Protein AF-A0A8W8MM98-F1 (afdb_monomer)

Sequence (85 aa):
LILLNEEYFNKLRDSIIASQPPDKQQAMVQCFENLMSGIERSLHTKNRDKFTQNLSLFRRDVNDSLKAANGQSPTHCTQFLDMMS

InterPro domains:
  IPR044189 Exportin 4/7-like [PTHR12596] (1-67)

Radius of gyration: 18.68 Å; Cα contacts (8 Å, |Δi|>4): 44; chains: 1; bounding box: 20×60×41 Å

Organism: Magallana gigas (NCBI:txid29159)

Foldseek 3Di:
DCLQCVVVVVVVLVVVLVVDDPVLSVLSVVLVCLLCPPQHSDPDPVNVVSNVVSVVVSVVSVVVSVVVVVDDDPPPPDPDDPPDD

Mean predicted aligned error: 10.93 Å

Solvent-accessible surface area (backbone atoms only — not comparable to full-atom values): 5156 Å² total; per-residue (Å²): 106,63,65,77,36,56,69,59,46,50,55,51,49,53,54,54,33,70,70,41,59,76,88,47,25,63,60,47,51,50,36,54,49,55,36,50,58,95,58,60,85,52,91,48,67,70,42,51,52,49,42,54,53,24,48,56,50,32,55,49,51,50,52,50,62,57,46,66,77,61,79,70,73,80,81,72,89,72,89,81,78,90,81,82,127

Nearest PDB structures (foldseek):
  7z8j-assembly1_m  TM=7.083E-01  e=6.013E+00  Homo sapiens
  7z8i-assembly1_m  TM=7.000E-01  e=9.109E+00  Homo 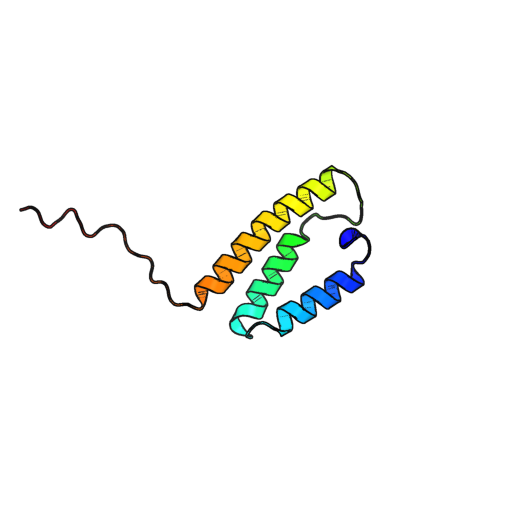sapiens

pLDDT: mean 77.8, std 15.49, range [39.38, 92.19]

Structure (mmCIF, N/CA/C/O backbone):
data_AF-A0A8W8MM98-F1
#
_entry.id   AF-A0A8W8MM98-F1
#
loop_
_atom_site.group_PDB
_atom_site.id
_atom_site.type_symbol
_atom_site.label_atom_id
_atom_site.label_alt_id
_atom_site.label_comp_id
_atom_site.label_asym_id
_atom_site.label_entity_id
_atom_site.label_seq_id
_atom_site.pdbx_PDB_ins_code
_atom_site.Cartn_x
_atom_site.Cartn_y
_atom_site.Cartn_z
_atom_site.occupancy
_atom_site.B_iso_or_equiv
_atom_site.auth_seq_id
_atom_site.auth_comp_id
_atom_site.auth_asym_id
_atom_site.auth_atom_id
_atom_site.pdbx_PDB_model_num
ATOM 1 N N . LEU A 1 1 ? 7.131 -9.919 -8.673 1.00 57.31 1 LEU A N 1
ATOM 2 C CA . LEU A 1 1 ? 6.654 -11.068 -7.868 1.00 57.31 1 LEU A CA 1
ATOM 3 C C . LEU A 1 1 ? 5.288 -10.790 -7.247 1.00 57.31 1 LEU A C 1
ATOM 5 O O . LEU A 1 1 ? 4.389 -11.560 -7.539 1.00 57.31 1 LEU A O 1
ATOM 9 N N . ILE A 1 2 ? 5.080 -9.672 -6.533 1.00 60.25 2 ILE A N 1
ATOM 10 C CA . ILE A 1 2 ? 3.729 -9.227 -6.107 1.00 60.25 2 ILE A CA 1
ATOM 11 C C . ILE A 1 2 ? 2.752 -9.080 -7.291 1.00 60.25 2 ILE A C 1
ATOM 13 O O . ILE A 1 2 ? 1.643 -9.585 -7.226 1.00 60.25 2 ILE A O 1
ATOM 17 N N . LEU A 1 3 ? 3.211 -8.517 -8.417 1.00 61.06 3 LEU A N 1
ATOM 18 C CA . LEU A 1 3 ? 2.419 -8.363 -9.654 1.00 61.06 3 LEU A CA 1
ATOM 19 C C . LEU A 1 3 ? 2.018 -9.683 -10.339 1.00 61.06 3 LEU A C 1
ATOM 21 O O . LEU A 1 3 ? 1.145 -9.685 -11.196 1.00 61.06 3 LEU A O 1
ATOM 25 N N . LEU A 1 4 ? 2.701 -10.786 -10.017 1.00 63.66 4 LEU A N 1
ATOM 26 C CA . LEU A 1 4 ? 2.463 -12.103 -10.622 1.00 63.66 4 LEU A CA 1
ATOM 27 C C . LEU A 1 4 ? 1.634 -13.015 -9.713 1.00 63.66 4 LEU A C 1
ATOM 29 O O . LEU A 1 4 ? 1.063 -13.985 -10.191 1.00 63.66 4 LEU A O 1
ATOM 33 N N . ASN A 1 5 ? 1.577 -12.711 -8.415 1.00 72.69 5 ASN A N 1
ATOM 34 C CA . ASN A 1 5 ? 0.883 -13.505 -7.408 1.00 72.69 5 ASN A CA 1
ATOM 35 C C . ASN A 1 5 ? -0.078 -12.611 -6.625 1.00 72.69 5 ASN A C 1
ATOM 37 O O . ASN A 1 5 ? 0.106 -12.360 -5.432 1.00 72.69 5 ASN A O 1
ATOM 41 N N . GLU A 1 6 ? -1.113 -12.135 -7.316 1.00 74.81 6 GLU A N 1
ATOM 42 C CA . GLU A 1 6 ? -2.159 -11.298 -6.720 1.00 74.81 6 GLU A CA 1
ATOM 43 C C . GLU A 1 6 ? -2.858 -11.987 -5.548 1.00 74.81 6 GLU A C 1
ATOM 45 O O . GLU A 1 6 ? -3.220 -11.347 -4.568 1.00 74.81 6 GLU A O 1
ATOM 50 N N . GLU A 1 7 ? -2.986 -13.310 -5.604 1.00 78.69 7 GLU A N 1
ATOM 51 C CA . GLU A 1 7 ? -3.611 -14.089 -4.540 1.00 78.69 7 GLU A CA 1
ATOM 52 C C . GLU A 1 7 ? -2.811 -14.033 -3.228 1.00 78.69 7 GLU A C 1
ATOM 54 O O . GLU A 1 7 ? -3.382 -13.904 -2.146 1.00 78.69 7 GLU A O 1
ATOM 59 N N . TYR A 1 8 ? -1.478 -14.064 -3.317 1.00 83.06 8 TYR A N 1
ATOM 60 C CA . TYR A 1 8 ? -0.609 -13.887 -2.153 1.00 83.06 8 TYR A CA 1
ATOM 61 C C . TYR A 1 8 ? -0.679 -12.451 -1.626 1.00 83.06 8 TYR A C 1
ATOM 63 O O . TYR A 1 8 ? -0.722 -12.232 -0.418 1.00 83.06 8 TYR A O 1
ATOM 71 N N . PHE A 1 9 ? -0.728 -11.470 -2.531 1.00 83.50 9 PHE A N 1
ATOM 72 C CA . PHE A 1 9 ? -0.856 -10.065 -2.159 1.00 83.50 9 PHE A CA 1
ATOM 73 C C . PHE A 1 9 ? -2.179 -9.775 -1.442 1.00 83.50 9 PHE A C 1
ATOM 75 O O . PHE A 1 9 ? -2.166 -9.103 -0.415 1.00 83.50 9 PHE A O 1
ATOM 82 N N . ASN A 1 10 ? -3.298 -10.320 -1.924 1.00 84.38 10 ASN A N 1
ATOM 83 C CA . ASN A 1 10 ? -4.602 -10.159 -1.280 1.00 84.38 10 ASN A CA 1
ATOM 84 C C . ASN A 1 10 ? -4.618 -10.796 0.114 1.00 84.38 10 ASN A C 1
ATOM 86 O O . ASN A 1 10 ? -4.981 -10.128 1.076 1.00 84.38 10 ASN A O 1
ATOM 90 N N . LYS A 1 11 ? -4.094 -12.021 0.265 1.00 88.56 11 LYS A N 1
ATOM 91 C CA . LYS A 1 11 ? -3.949 -12.659 1.588 1.00 88.56 11 LYS A CA 1
ATOM 92 C C . LYS A 1 11 ? -3.091 -11.824 2.544 1.00 88.56 11 LYS A C 1
ATOM 94 O O . LYS A 1 11 ? -3.431 -11.681 3.716 1.00 88.56 11 LYS A O 1
ATOM 99 N N . LEU A 1 12 ? -1.992 -11.251 2.050 1.00 87.88 12 LEU A N 1
ATOM 100 C CA . LEU A 1 12 ? -1.136 -10.365 2.838 1.00 87.88 12 LEU A CA 1
ATOM 101 C C . LEU A 1 12 ? -1.872 -9.080 3.239 1.00 87.88 12 LEU A C 1
ATOM 103 O O . LEU A 1 12 ? -1.805 -8.682 4.400 1.00 87.88 12 LEU A O 1
ATOM 107 N N . ARG A 1 13 ? -2.580 -8.449 2.297 1.00 89.19 13 ARG A N 1
ATOM 108 C CA . ARG A 1 13 ? -3.401 -7.257 2.531 1.00 89.19 13 ARG A CA 1
ATOM 109 C C . ARG A 1 13 ? -4.427 -7.524 3.628 1.00 89.19 13 ARG A C 1
ATOM 111 O O . ARG A 1 13 ? -4.452 -6.779 4.602 1.00 89.19 13 ARG A O 1
ATOM 118 N N . ASP A 1 14 ? -5.212 -8.590 3.504 1.00 90.50 14 ASP A N 1
ATOM 119 C CA . ASP A 1 14 ? -6.233 -8.952 4.490 1.00 90.50 14 ASP A CA 1
ATOM 120 C C . ASP A 1 14 ? -5.617 -9.236 5.860 1.00 90.50 14 ASP A C 1
ATOM 122 O O . ASP A 1 14 ? -6.104 -8.737 6.873 1.00 90.50 14 ASP A O 1
ATOM 126 N N . SER A 1 15 ? -4.489 -9.951 5.905 1.00 92.12 15 SER A N 1
ATOM 127 C CA . SER A 1 15 ? -3.775 -10.211 7.158 1.00 92.12 15 SER A CA 1
ATOM 128 C C . SER A 1 15 ? -3.263 -8.928 7.820 1.00 92.12 15 SER A C 1
ATOM 130 O O . SER A 1 15 ? -3.336 -8.803 9.042 1.00 92.12 15 SER A O 1
ATOM 132 N N . ILE A 1 16 ? -2.738 -7.974 7.043 1.00 89.25 16 ILE A N 1
ATOM 133 C CA . ILE A 1 16 ? -2.253 -6.693 7.572 1.00 89.25 16 ILE A CA 1
ATOM 134 C C . ILE A 1 16 ? -3.427 -5.834 8.035 1.00 89.25 16 ILE A C 1
ATOM 136 O O . ILE A 1 16 ? -3.357 -5.275 9.126 1.00 89.25 16 ILE A O 1
ATOM 140 N N . ILE A 1 17 ? -4.514 -5.747 7.267 1.00 90.06 17 ILE A N 1
ATOM 141 C CA . ILE A 1 17 ? -5.706 -4.982 7.657 1.00 90.06 17 ILE A CA 1
ATOM 142 C C . ILE A 1 17 ? -6.303 -5.566 8.938 1.00 90.06 17 ILE A C 1
ATOM 144 O O . ILE A 1 17 ? -6.513 -4.822 9.890 1.00 90.06 17 ILE A O 1
ATOM 148 N N . ALA A 1 18 ? -6.483 -6.885 9.017 1.00 91.06 18 ALA A N 1
ATOM 149 C CA . ALA A 1 18 ? -7.008 -7.549 10.210 1.00 91.06 18 ALA A CA 1
ATOM 150 C C . ALA A 1 18 ? -6.111 -7.367 11.449 1.00 91.06 18 ALA A C 1
ATOM 152 O O . ALA A 1 18 ? -6.605 -7.408 12.573 1.00 91.06 18 ALA A O 1
ATOM 153 N N . SER A 1 19 ? -4.806 -7.131 11.260 1.00 89.06 19 SER A N 1
ATOM 154 C CA . SER A 1 19 ? -3.879 -6.822 12.359 1.00 89.06 19 SER A CA 1
ATOM 155 C C . SER A 1 19 ? -4.020 -5.396 12.910 1.00 89.06 19 SER A C 1
ATOM 157 O O . SER A 1 19 ? -3.506 -5.103 13.989 1.00 89.06 19 SER A O 1
ATOM 159 N N . GLN A 1 20 ? -4.688 -4.496 12.181 1.00 85.88 20 GLN A N 1
ATOM 160 C CA . GLN A 1 20 ? -4.907 -3.118 12.613 1.00 85.88 20 GLN A CA 1
ATOM 161 C C . GLN A 1 20 ? -6.182 -2.990 13.461 1.00 85.88 20 GLN A C 1
ATOM 163 O O . GLN A 1 20 ? -7.158 -3.715 13.243 1.00 85.88 20 GLN A O 1
ATOM 168 N N . PRO A 1 21 ? -6.223 -2.030 14.403 1.00 87.31 21 PRO A N 1
ATOM 169 C CA . PRO A 1 21 ? -7.439 -1.726 15.152 1.00 87.31 21 PRO A CA 1
ATOM 170 C C . PRO A 1 21 ? -8.571 -1.280 14.208 1.00 87.31 21 PRO A C 1
ATOM 172 O O . PRO A 1 21 ? -8.281 -0.634 13.199 1.00 87.31 21 PRO A O 1
ATOM 175 N N . PRO A 1 22 ? -9.847 -1.573 14.532 1.00 87.06 22 PRO A N 1
ATOM 176 C CA . PRO A 1 22 ? -10.994 -1.375 13.635 1.00 87.06 22 PRO A CA 1
ATOM 177 C C . PRO A 1 22 ? -11.110 0.051 13.079 1.00 87.06 22 PRO A C 1
ATOM 179 O O . PRO A 1 22 ? -11.379 0.221 11.895 1.00 87.06 22 PRO A O 1
ATOM 182 N N . ASP A 1 23 ? -10.793 1.060 13.890 1.00 86.12 23 ASP A N 1
ATOM 183 C CA . ASP A 1 23 ? -10.771 2.477 13.496 1.00 86.12 23 ASP A CA 1
ATOM 184 C C . ASP A 1 23 ? -9.774 2.781 12.353 1.00 86.12 23 ASP A C 1
ATOM 186 O O . ASP A 1 23 ? -10.015 3.623 11.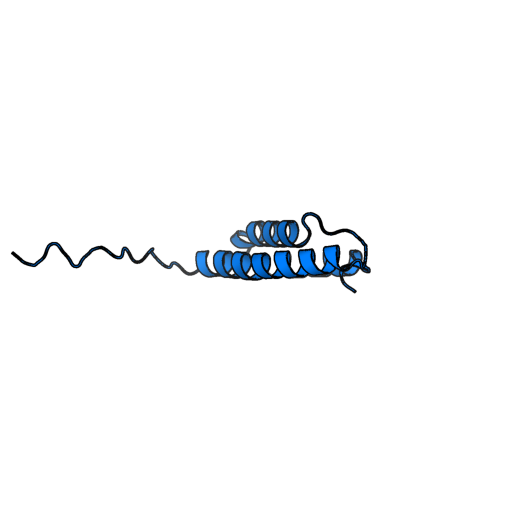493 1.00 86.12 23 ASP A O 1
ATOM 190 N N . LYS A 1 24 ? -8.674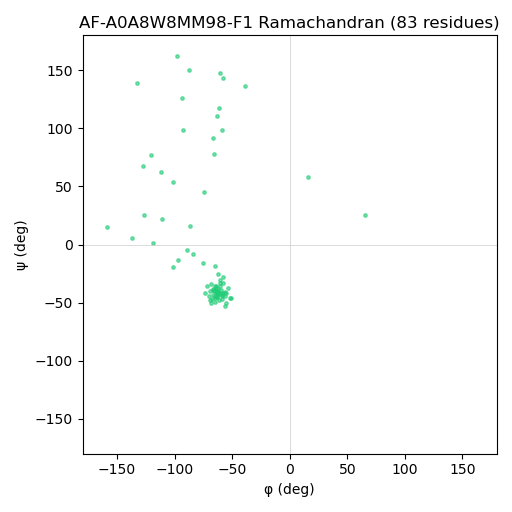 2.021 12.278 1.00 83.38 24 LYS A N 1
ATOM 191 C CA . LYS A 1 24 ? -7.631 2.163 11.250 1.00 83.38 24 LYS A CA 1
ATOM 192 C C . LYS A 1 24 ? -7.780 1.203 10.077 1.00 83.38 24 LYS A C 1
ATOM 194 O O . LYS A 1 24 ? -7.101 1.388 9.066 1.00 83.38 24 LYS A O 1
ATOM 199 N N . GLN A 1 25 ? -8.627 0.179 10.183 1.00 88.94 25 GLN A N 1
ATOM 200 C CA . GLN A 1 25 ? -8.776 -0.825 9.125 1.00 88.94 25 GLN A CA 1
ATOM 201 C C . GLN A 1 25 ? -9.211 -0.179 7.814 1.00 88.94 25 GLN A C 1
ATOM 203 O O . GLN A 1 25 ? -8.614 -0.446 6.776 1.00 88.94 25 GLN A O 1
ATOM 208 N N . GLN A 1 26 ? -10.179 0.737 7.864 1.00 88.06 26 GLN A N 1
ATOM 209 C CA . GLN A 1 26 ? -10.684 1.408 6.669 1.00 88.06 26 GLN A CA 1
ATOM 210 C C . GLN A 1 26 ? -9.632 2.315 6.013 1.00 88.06 26 GLN A C 1
ATOM 212 O O . GLN A 1 26 ? -9.486 2.298 4.792 1.00 88.06 26 GLN A O 1
ATOM 217 N N . ALA A 1 27 ? -8.830 3.030 6.805 1.00 87.88 27 ALA A N 1
ATOM 218 C CA . ALA A 1 27 ? -7.698 3.797 6.285 1.00 87.88 27 ALA A CA 1
ATOM 219 C C . ALA A 1 27 ? -6.648 2.882 5.626 1.00 87.88 27 ALA A C 1
ATOM 221 O O . ALA A 1 27 ? -6.157 3.171 4.535 1.00 87.88 27 ALA A O 1
ATOM 222 N N . MET A 1 28 ? -6.355 1.728 6.236 1.00 90.12 28 MET A N 1
ATOM 223 C CA . MET A 1 28 ? -5.424 0.739 5.687 1.00 90.12 28 MET A CA 1
ATOM 224 C C . MET A 1 28 ? -5.944 0.122 4.378 1.00 90.12 28 MET A C 1
ATOM 226 O O . MET A 1 28 ? -5.179 -0.038 3.426 1.00 90.12 28 MET A O 1
ATOM 230 N N . VAL A 1 29 ? -7.248 -0.168 4.293 1.00 90.19 29 VAL A N 1
ATOM 231 C CA . VAL A 1 29 ? -7.919 -0.623 3.062 1.00 90.19 29 VAL A CA 1
ATOM 232 C C . VAL A 1 29 ? -7.678 0.378 1.933 1.00 90.19 29 VAL A C 1
ATOM 234 O O . VAL A 1 29 ? -7.224 -0.046 0.870 1.00 90.19 29 VAL A O 1
ATOM 237 N N . GLN A 1 30 ? -7.921 1.672 2.180 1.00 89.94 30 GLN A N 1
ATOM 238 C CA . GLN A 1 30 ? -7.723 2.754 1.206 1.00 89.94 30 GLN A CA 1
ATOM 239 C C . GLN A 1 30 ? -6.255 2.891 0.778 1.00 89.94 30 GLN A C 1
ATOM 241 O O . GLN A 1 30 ? -5.969 3.023 -0.411 1.00 89.94 30 GLN A O 1
ATOM 246 N N . CYS A 1 31 ? -5.307 2.775 1.715 1.00 89.88 31 CYS A N 1
ATOM 247 C CA . CYS A 1 31 ? -3.876 2.788 1.396 1.00 89.88 31 CYS A CA 1
ATOM 248 C C . CYS A 1 31 ? -3.519 1.690 0.378 1.00 89.88 31 CYS A C 1
ATOM 250 O O . CYS A 1 31 ? -2.801 1.941 -0.591 1.00 89.88 31 CYS A O 1
ATOM 252 N N . PHE A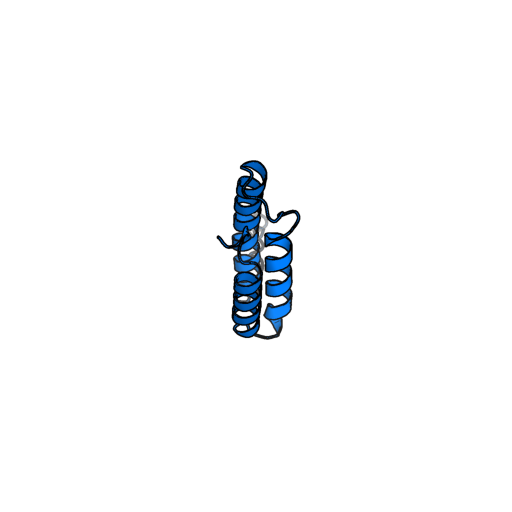 1 32 ? -4.037 0.473 0.570 1.00 90.06 32 PHE A N 1
ATOM 253 C CA . PHE A 1 32 ? -3.808 -0.637 -0.357 1.00 90.06 32 PHE A CA 1
ATOM 254 C C . PHE A 1 32 ? -4.492 -0.445 -1.721 1.00 90.06 32 PHE A C 1
ATOM 256 O O . PHE A 1 32 ? -3.927 -0.861 -2.734 1.00 90.06 32 PHE A O 1
ATOM 263 N N . GLU A 1 33 ? -5.665 0.194 -1.776 1.00 90.38 33 GLU A N 1
ATOM 264 C CA . GLU A 1 33 ? -6.308 0.544 -3.053 1.00 90.38 33 GLU A CA 1
ATOM 265 C C . GLU A 1 33 ? -5.469 1.554 -3.840 1.00 90.38 33 GLU A C 1
AT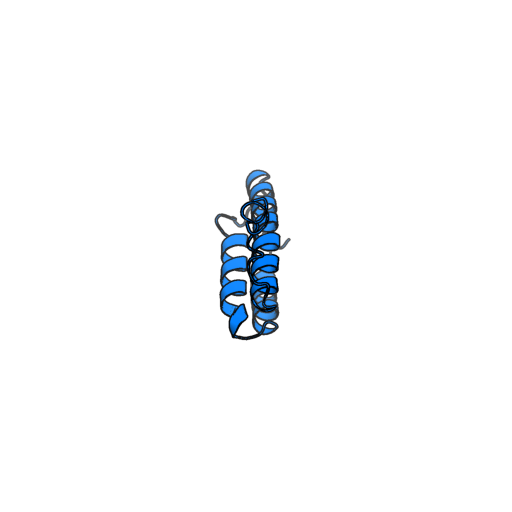OM 267 O O . GLU A 1 33 ? -5.201 1.343 -5.023 1.00 90.38 33 GLU A O 1
ATOM 272 N N . ASN A 1 34 ? -4.953 2.588 -3.169 1.00 89.75 34 ASN A N 1
ATOM 273 C CA . ASN A 1 34 ? -4.047 3.561 -3.778 1.00 89.75 34 ASN A CA 1
ATOM 274 C C . ASN A 1 34 ? -2.744 2.908 -4.254 1.00 89.75 34 ASN A C 1
ATOM 276 O O . ASN A 1 34 ? -2.254 3.230 -5.337 1.00 89.75 34 ASN A O 1
ATOM 280 N N . LEU A 1 35 ? -2.208 1.947 -3.491 1.00 89.81 35 LEU A N 1
ATOM 281 C CA . LEU A 1 35 ? -1.003 1.205 -3.864 1.00 89.81 35 LEU A CA 1
ATOM 282 C C . LEU A 1 35 ? -1.174 0.469 -5.205 1.00 89.81 35 LEU A C 1
ATOM 284 O O . LEU A 1 35 ? -0.280 0.499 -6.054 1.00 89.81 35 LEU A O 1
ATOM 288 N N . MET A 1 36 ? -2.330 -0.166 -5.405 1.00 87.88 36 MET A N 1
ATOM 289 C CA . MET A 1 36 ? -2.654 -0.942 -6.608 1.00 87.88 36 MET A CA 1
ATOM 290 C C . MET A 1 36 ? -3.301 -0.107 -7.722 1.00 87.88 36 MET A C 1
ATOM 292 O O . MET A 1 36 ? -3.524 -0.613 -8.823 1.00 87.88 36 MET A O 1
ATOM 296 N N . SER A 1 37 ? -3.582 1.173 -7.474 1.00 89.12 37 SER A N 1
ATOM 297 C CA . SER A 1 37 ? -4.278 2.033 -8.425 1.00 89.12 37 SER A CA 1
ATOM 298 C C . SER A 1 37 ? -3.492 2.196 -9.726 1.00 89.12 37 SER A C 1
ATOM 300 O O . SER A 1 37 ? -2.370 2.716 -9.769 1.00 89.12 37 SER A O 1
ATOM 302 N N . GLY A 1 38 ? -4.102 1.726 -10.815 1.00 84.25 38 GLY A N 1
ATOM 303 C CA . GLY A 1 38 ? -3.530 1.779 -12.154 1.00 84.25 38 GLY A CA 1
ATOM 304 C C . GLY A 1 38 ? -2.267 0.937 -12.332 1.00 84.25 38 GLY A C 1
ATOM 305 O O . GLY A 1 38 ? -1.461 1.289 -13.197 1.00 84.25 38 GLY A O 1
ATOM 306 N N . ILE A 1 39 ? -2.098 -0.107 -11.513 1.00 86.38 39 ILE A N 1
ATOM 307 C CA . ILE A 1 39 ? -1.072 -1.140 -11.648 1.00 86.38 39 ILE A CA 1
ATOM 308 C C . ILE A 1 39 ? -1.647 -2.322 -12.432 1.00 86.38 39 ILE A C 1
ATOM 310 O O . ILE A 1 39 ? -2.679 -2.879 -12.071 1.00 86.38 39 ILE A O 1
ATOM 314 N N . GLU A 1 40 ? -0.966 -2.721 -13.502 1.00 82.88 40 GLU A N 1
ATOM 315 C CA . GLU A 1 40 ? -1.361 -3.857 -14.344 1.00 82.88 40 GLU A CA 1
ATOM 316 C C . GLU A 1 40 ? -0.595 -5.139 -13.977 1.00 82.88 40 GLU A C 1
ATOM 318 O O . GLU A 1 40 ? 0.488 -5.089 -13.389 1.00 82.88 40 GLU A O 1
ATOM 323 N N . ARG A 1 41 ? -1.092 -6.313 -14.395 1.00 75.69 41 ARG A N 1
ATOM 324 C CA . ARG A 1 41 ? -0.388 -7.612 -14.270 1.00 75.69 41 ARG A CA 1
ATOM 325 C C . ARG A 1 41 ? 0.755 -7.770 -15.282 1.00 75.69 41 ARG A C 1
ATOM 327 O O . ARG A 1 41 ? 0.914 -8.809 -15.916 1.00 75.69 41 ARG A O 1
ATOM 334 N N . SER A 1 42 ? 1.567 -6.731 -15.436 1.00 75.94 42 SER A N 1
ATOM 335 C CA . SER A 1 42 ? 2.598 -6.654 -16.468 1.00 75.94 42 SER A CA 1
ATOM 336 C C . SER A 1 42 ? 3.924 -6.196 -15.871 1.00 75.94 42 SER A C 1
ATOM 338 O O . SER A 1 42 ? 3.978 -5.282 -15.052 1.00 75.94 42 SER A O 1
ATOM 340 N N . LEU A 1 43 ? 5.037 -6.797 -16.295 1.00 77.88 43 LEU A N 1
ATOM 341 C CA . LEU A 1 43 ? 6.379 -6.445 -15.801 1.00 77.88 43 LEU A CA 1
ATOM 342 C C . LEU A 1 43 ? 7.034 -5.286 -16.569 1.00 77.88 43 LEU A C 1
ATOM 344 O O . LEU A 1 43 ? 8.243 -5.080 -16.463 1.00 77.88 43 LEU A O 1
ATOM 348 N N . HIS A 1 44 ? 6.256 -4.521 -17.338 1.00 86.12 44 HIS A N 1
ATOM 349 C CA . HIS A 1 44 ? 6.765 -3.367 -18.072 1.00 86.12 44 HIS A CA 1
ATOM 350 C C . HIS A 1 44 ? 7.407 -2.345 -17.130 1.00 86.12 44 HIS A C 1
ATOM 352 O O . HIS A 1 44 ? 6.899 -2.087 -16.038 1.00 86.12 44 HIS A O 1
ATOM 358 N N . THR A 1 45 ? 8.486 -1.706 -17.588 1.00 85.50 45 THR A N 1
ATOM 359 C CA . THR A 1 45 ? 9.219 -0.681 -16.830 1.00 85.50 45 THR A CA 1
ATOM 360 C C . THR A 1 45 ? 8.286 0.407 -16.299 1.00 85.50 45 THR A C 1
ATOM 362 O O . THR A 1 45 ? 8.291 0.674 -15.106 1.00 85.50 45 THR A O 1
ATOM 365 N N . LYS A 1 46 ? 7.371 0.919 -17.136 1.00 86.12 46 LYS A N 1
ATOM 366 C CA . LYS A 1 46 ? 6.364 1.916 -16.727 1.00 86.12 46 LYS A CA 1
ATOM 367 C C . LYS A 1 46 ? 5.489 1.456 -15.555 1.00 86.12 46 LYS A C 1
ATOM 369 O O . LYS A 1 46 ? 5.198 2.243 -14.662 1.00 86.12 46 LYS A O 1
ATOM 374 N N . ASN A 1 47 ? 5.079 0.188 -15.547 1.00 86.81 47 ASN A N 1
ATOM 375 C CA . ASN A 1 47 ? 4.245 -0.363 -14.481 1.00 86.81 47 ASN A CA 1
ATOM 376 C C . ASN A 1 47 ? 5.043 -0.537 -13.177 1.00 86.81 47 ASN A C 1
ATOM 378 O O . ASN A 1 47 ? 4.532 -0.287 -12.088 1.00 86.81 47 ASN A O 1
ATOM 382 N N . ARG A 1 48 ? 6.331 -0.894 -13.285 1.00 87.69 48 ARG A N 1
ATOM 383 C CA . ARG A 1 48 ? 7.250 -0.955 -12.138 1.00 87.69 48 ARG A CA 1
ATOM 384 C C . ARG A 1 48 ? 7.528 0.424 -11.537 1.00 87.69 48 ARG A C 1
ATOM 386 O O . ARG A 1 48 ? 7.520 0.554 -10.314 1.00 87.69 48 ARG A O 1
ATOM 393 N N . ASP A 1 49 ? 7.750 1.435 -12.372 1.00 89.50 49 ASP A N 1
ATOM 394 C CA . ASP A 1 49 ? 7.912 2.825 -11.934 1.00 89.50 49 ASP A CA 1
ATOM 395 C C . ASP A 1 49 ? 6.670 3.309 -11.188 1.00 89.50 49 ASP A C 1
ATOM 397 O O . ASP A 1 49 ? 6.766 3.806 -10.067 1.00 89.50 49 ASP A O 1
ATOM 401 N N . LYS A 1 50 ? 5.486 3.056 -11.752 1.00 89.56 50 LYS A N 1
ATOM 402 C CA . LYS A 1 50 ? 4.216 3.426 -11.126 1.00 89.56 50 LYS A CA 1
ATOM 403 C C . LYS A 1 50 ? 3.995 2.721 -9.790 1.00 89.56 50 LYS A C 1
ATOM 405 O O . LYS A 1 50 ? 3.614 3.367 -8.821 1.00 89.56 50 LYS A O 1
ATOM 410 N N . PHE A 1 51 ? 4.321 1.430 -9.692 1.00 88.06 51 PHE A N 1
ATOM 411 C CA . PHE A 1 51 ? 4.274 0.709 -8.415 1.00 88.06 51 PHE A CA 1
ATOM 412 C C . PHE A 1 51 ? 5.205 1.345 -7.375 1.00 88.06 51 PHE A C 1
ATOM 414 O O . PHE A 1 51 ? 4.829 1.510 -6.219 1.00 88.06 51 PHE A O 1
ATOM 421 N N . THR A 1 52 ? 6.407 1.749 -7.787 1.00 89.50 52 THR A N 1
ATOM 422 C CA . THR A 1 52 ? 7.386 2.400 -6.903 1.00 89.50 52 THR A CA 1
ATOM 423 C C . THR A 1 52 ? 6.896 3.777 -6.436 1.00 89.50 52 THR A C 1
ATOM 425 O O . THR A 1 52 ? 7.052 4.143 -5.267 1.00 89.50 52 THR A O 1
ATOM 428 N N . GLN A 1 53 ? 6.240 4.525 -7.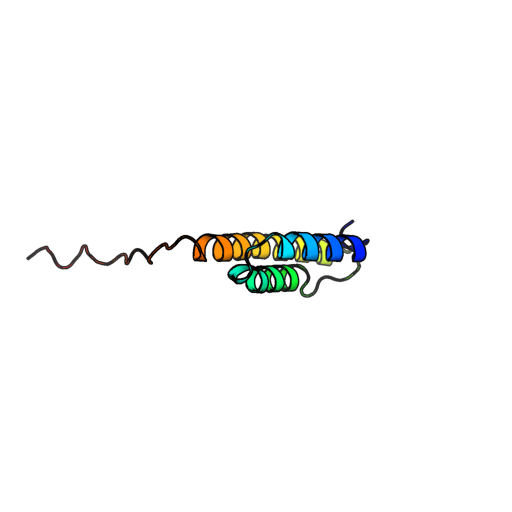323 1.00 91.12 53 GLN A N 1
ATOM 429 C CA . GLN A 1 53 ? 5.608 5.800 -6.995 1.00 91.12 53 GLN A CA 1
ATOM 430 C C . GLN A 1 53 ? 4.451 5.611 -6.005 1.00 91.12 53 GLN A C 1
ATOM 432 O O . GLN A 1 53 ? 4.422 6.260 -4.958 1.00 91.12 53 GLN A O 1
ATOM 437 N N . ASN A 1 54 ? 3.552 4.667 -6.282 1.00 91.56 54 ASN A N 1
ATOM 438 C CA . ASN A 1 54 ? 2.438 4.327 -5.403 1.00 91.56 54 ASN A CA 1
ATOM 439 C C . ASN A 1 54 ? 2.927 3.834 -4.030 1.00 91.56 54 ASN A C 1
ATOM 441 O O . ASN A 1 54 ? 2.335 4.172 -3.011 1.00 91.56 54 ASN A O 1
ATOM 445 N N . LEU A 1 55 ? 4.048 3.108 -3.971 1.00 91.25 55 LEU A N 1
ATOM 446 C CA . LEU A 1 55 ? 4.667 2.672 -2.715 1.00 91.25 55 LEU A CA 1
ATOM 447 C C . LEU A 1 55 ? 5.158 3.851 -1.863 1.00 91.25 55 LEU A C 1
ATOM 449 O O . LEU A 1 55 ? 5.069 3.819 -0.634 1.00 91.25 55 LEU A O 1
ATOM 453 N N . SER A 1 56 ? 5.652 4.907 -2.511 1.00 92.19 56 SER A N 1
ATOM 454 C CA . SER A 1 56 ? 6.067 6.133 -1.824 1.00 92.19 56 SER A CA 1
ATOM 455 C C . SER A 1 56 ? 4.870 6.843 -1.186 1.00 92.19 56 SER A C 1
ATOM 457 O O . SER A 1 56 ? 4.970 7.311 -0.051 1.00 92.19 56 SER A O 1
ATOM 459 N N . LEU A 1 57 ? 3.728 6.864 -1.882 1.00 90.00 57 LEU A N 1
ATOM 460 C CA . LEU A 1 57 ? 2.467 7.388 -1.351 1.00 90.00 57 LEU A CA 1
ATOM 461 C C . LEU A 1 57 ? 1.928 6.510 -0.219 1.00 90.00 57 LEU A C 1
ATOM 463 O O . LEU A 1 57 ? 1.664 7.020 0.864 1.00 90.00 57 LEU A O 1
ATOM 467 N N . PHE A 1 58 ? 1.898 5.190 -0.412 1.00 90.88 58 PHE A N 1
ATOM 468 C CA . PHE A 1 58 ? 1.4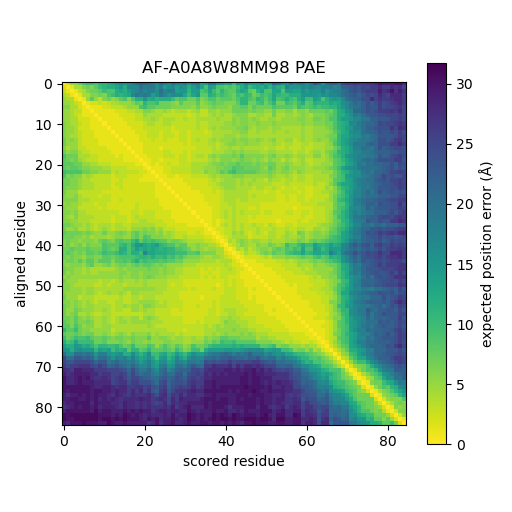85 4.222 0.605 1.00 90.88 58 PHE A CA 1
ATOM 469 C C . PHE A 1 58 ? 2.243 4.413 1.923 1.00 90.88 58 PHE A C 1
ATOM 471 O O . PHE A 1 58 ? 1.637 4.473 2.989 1.00 90.88 58 PHE A O 1
ATOM 478 N N . ARG A 1 59 ? 3.573 4.575 1.873 1.00 90.12 59 ARG A N 1
ATOM 479 C CA . ARG A 1 59 ? 4.384 4.819 3.077 1.00 90.12 59 ARG A CA 1
ATOM 480 C C . ARG A 1 59 ? 3.964 6.099 3.807 1.00 90.12 59 ARG A C 1
ATOM 482 O O . ARG A 1 59 ? 3.968 6.120 5.038 1.00 90.12 59 ARG A O 1
ATOM 489 N N . ARG A 1 60 ? 3.634 7.159 3.066 1.00 90.06 60 ARG A N 1
ATOM 490 C CA . ARG A 1 60 ? 3.156 8.426 3.631 1.00 90.06 60 ARG A CA 1
ATOM 491 C C . ARG A 1 60 ? 1.769 8.260 4.254 1.00 90.06 60 ARG A C 1
ATOM 493 O O . ARG A 1 60 ? 1.618 8.633 5.412 1.00 90.06 60 ARG A O 1
ATOM 500 N N . ASP A 1 61 ? 0.812 7.684 3.530 1.00 87.81 61 ASP A N 1
ATOM 501 C CA . ASP A 1 61 ? -0.573 7.517 3.996 1.00 87.81 61 ASP A CA 1
ATOM 502 C C . ASP A 1 61 ? -0.658 6.606 5.223 1.00 87.81 61 ASP A C 1
ATOM 504 O O . ASP A 1 61 ? -1.365 6.912 6.182 1.00 87.81 61 ASP A O 1
ATOM 508 N N . VAL A 1 62 ? 0.128 5.525 5.251 1.00 86.00 62 VAL A N 1
ATOM 509 C CA . VAL A 1 62 ? 0.233 4.658 6.431 1.00 86.00 62 VAL A CA 1
ATOM 510 C C . VAL A 1 62 ? 0.810 5.430 7.613 1.00 86.00 62 VAL A C 1
ATOM 512 O O . VAL A 1 62 ? 0.274 5.346 8.713 1.00 86.00 62 VAL A O 1
ATOM 515 N N . ASN A 1 63 ? 1.874 6.212 7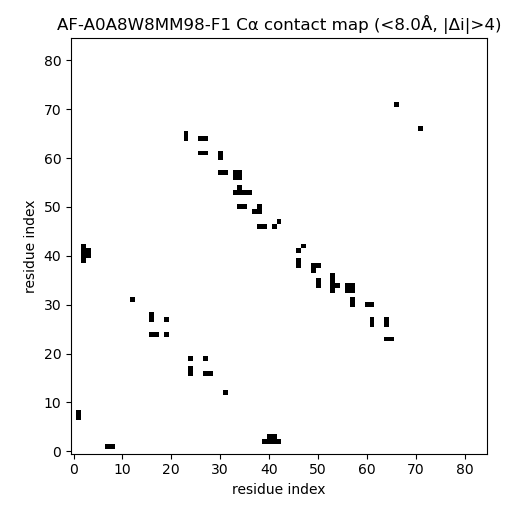.419 1.00 85.31 63 ASN A N 1
ATOM 516 C CA . ASN A 1 63 ? 2.464 7.002 8.500 1.00 85.31 63 ASN A CA 1
ATOM 517 C C . ASN A 1 63 ? 1.500 8.073 9.039 1.00 85.31 63 ASN A C 1
ATOM 519 O O . ASN A 1 63 ? 1.467 8.308 10.246 1.00 85.31 63 ASN A O 1
ATOM 523 N N . ASP A 1 64 ? 0.706 8.690 8.166 1.00 83.25 64 ASP A N 1
ATOM 524 C CA . ASP A 1 64 ? -0.309 9.676 8.542 1.00 83.25 64 ASP A CA 1
ATOM 525 C C . ASP A 1 64 ? -1.471 9.020 9.308 1.00 83.25 64 ASP A C 1
ATOM 527 O O . ASP A 1 64 ? -1.800 9.419 10.425 1.00 83.25 64 ASP A O 1
ATOM 531 N N . SER A 1 65 ? -1.982 7.901 8.786 1.00 76.75 65 SER A N 1
ATOM 532 C CA . SER A 1 65 ? -3.017 7.079 9.432 1.00 76.75 65 SER A CA 1
ATOM 533 C C . SER A 1 65 ? -2.563 6.526 10.788 1.00 76.75 65 SER A C 1
ATOM 535 O O . SER A 1 65 ? -3.354 6.371 11.721 1.00 76.75 65 SER A O 1
ATOM 537 N N . LEU A 1 66 ? -1.270 6.220 10.936 1.00 73.19 66 LEU A N 1
ATOM 538 C CA . LEU A 1 66 ? -0.698 5.777 12.204 1.00 73.19 66 LEU A CA 1
ATOM 539 C C . LEU A 1 66 ? -0.559 6.931 13.203 1.00 73.19 66 LEU A C 1
ATOM 541 O O . LEU A 1 66 ? -0.903 6.732 14.371 1.00 73.19 66 LEU A O 1
ATOM 545 N N . LYS A 1 67 ? -0.116 8.112 12.745 1.00 66.25 67 LYS A N 1
ATOM 546 C CA . LYS A 1 67 ? 0.004 9.338 13.549 1.00 66.25 67 LYS A CA 1
ATOM 547 C C . LYS A 1 67 ? -1.345 9.864 14.039 1.00 66.25 67 LYS A C 1
ATOM 549 O O . LYS A 1 67 ? -1.407 10.324 15.176 1.00 66.25 67 LYS A O 1
ATOM 554 N N . ALA A 1 68 ? -2.411 9.741 13.249 1.00 57.03 68 ALA A N 1
ATOM 555 C CA . ALA A 1 68 ? -3.747 10.221 13.612 1.00 57.03 68 ALA A CA 1
ATOM 556 C C . ALA A 1 68 ? -4.296 9.614 14.923 1.00 57.03 68 ALA A C 1
ATOM 558 O O . ALA A 1 68 ? -5.028 10.283 15.644 1.00 57.03 68 ALA A O 1
ATOM 559 N N . ALA A 1 69 ? -3.889 8.394 15.300 1.00 55.59 69 ALA A N 1
ATOM 560 C CA . ALA A 1 69 ? -4.309 7.791 16.575 1.00 55.59 69 ALA A CA 1
ATOM 561 C C . ALA A 1 69 ? -3.478 8.210 17.795 1.00 55.59 69 ALA A C 1
ATOM 563 O O . ALA A 1 69 ? -3.851 7.905 18.924 1.00 55.59 69 ALA A O 1
ATOM 564 N N . ASN A 1 70 ? -2.370 8.920 17.588 1.00 46.38 70 ASN A N 1
ATOM 565 C CA . ASN A 1 70 ? -1.534 9.449 18.659 1.00 46.38 70 ASN A CA 1
ATOM 566 C C . ASN A 1 70 ? -1.634 10.978 18.675 1.00 46.38 70 ASN A C 1
ATOM 568 O O . ASN A 1 70 ? -0.639 11.657 18.451 1.00 46.38 70 ASN A O 1
ATOM 572 N N . GLY A 1 71 ? -2.849 11.490 18.914 1.00 53.12 71 GLY A N 1
ATOM 573 C CA . GLY A 1 71 ? -3.193 12.843 19.381 1.00 53.12 71 GLY A CA 1
ATOM 574 C C . GLY A 1 71 ? -2.129 13.945 19.299 1.00 53.12 71 GLY A C 1
ATOM 575 O O . GLY A 1 71 ? -1.817 14.559 20.317 1.00 53.12 71 GLY A O 1
ATOM 576 N N . GLN A 1 72 ? -1.590 14.238 18.115 1.00 43.06 72 GLN A N 1
ATOM 577 C CA . GLN A 1 72 ? -0.780 15.434 17.909 1.00 43.06 72 GLN A CA 1
ATOM 578 C C . GLN A 1 72 ? -1.704 16.535 17.413 1.00 43.06 72 GLN A C 1
ATOM 580 O O . GLN A 1 72 ? -2.068 16.605 16.242 1.00 43.06 72 GLN A O 1
ATOM 585 N N . SER A 1 73 ? -2.100 17.370 18.369 1.00 39.38 73 SER A N 1
ATOM 586 C CA . SER A 1 73 ? -2.571 18.727 18.147 1.00 39.38 73 SER A CA 1
ATOM 587 C C . SER A 1 73 ? -1.736 19.403 17.050 1.00 39.38 73 SER A C 1
ATOM 589 O O . SER A 1 73 ? -0.506 19.280 17.058 1.00 39.38 73 SER A O 1
ATOM 591 N N . PRO A 1 74 ? -2.360 20.130 16.107 1.00 46.97 74 PRO A N 1
ATOM 592 C CA . PRO A 1 74 ? -1.601 20.972 15.206 1.00 46.97 74 PRO A CA 1
ATOM 593 C C . PRO A 1 74 ? -0.929 22.029 16.077 1.00 46.97 74 PRO A C 1
ATOM 595 O O . PRO A 1 74 ? -1.599 22.870 16.678 1.00 46.97 74 PRO A O 1
ATOM 598 N N . THR A 1 75 ? 0.395 21.957 1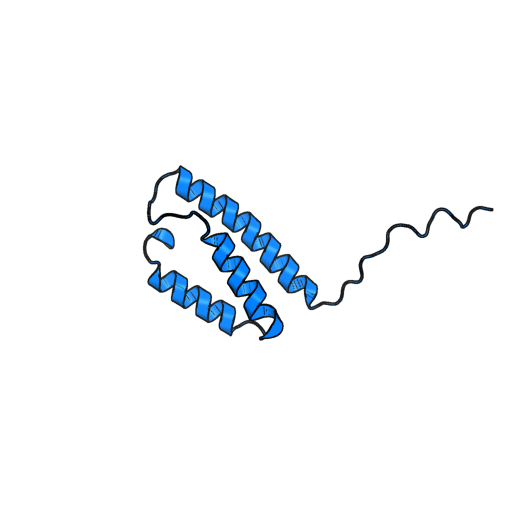6.201 1.00 48.22 75 THR A N 1
ATOM 599 C CA . THR A 1 75 ? 1.187 23.039 16.771 1.00 48.22 75 THR A CA 1
ATOM 600 C C . THR A 1 75 ? 0.926 24.262 15.904 1.00 48.22 75 THR A C 1
ATOM 602 O O . THR A 1 75 ? 1.450 24.392 14.799 1.00 48.22 75 THR A O 1
ATOM 605 N N . HIS A 1 76 ? 0.029 25.116 16.386 1.00 43.75 76 HIS A N 1
ATOM 606 C CA . HIS A 1 76 ? -0.306 26.396 15.801 1.00 43.75 76 HIS A CA 1
ATOM 607 C C . HIS A 1 76 ? 0.933 27.287 15.926 1.00 43.75 76 HIS A C 1
ATOM 609 O O . HIS A 1 76 ? 1.172 27.928 16.949 1.00 43.75 76 HIS A O 1
ATOM 615 N N . CYS A 1 77 ? 1.775 27.275 14.896 1.00 50.78 77 CYS A N 1
ATOM 616 C CA . CYS A 1 77 ? 2.860 28.229 14.725 1.00 50.78 77 CYS A CA 1
ATOM 617 C C . CYS A 1 77 ? 2.270 29.628 14.491 1.00 50.78 77 CYS A C 1
ATOM 619 O O . CYS A 1 77 ? 2.206 30.069 13.347 1.00 50.78 77 CYS A O 1
ATOM 621 N N . THR A 1 78 ? 1.798 30.328 15.531 1.00 47.84 78 THR A N 1
ATOM 622 C CA . THR A 1 78 ? 1.523 31.782 15.428 1.00 47.84 78 THR A CA 1
ATOM 623 C C . THR A 1 78 ? 1.479 32.561 16.750 1.00 47.84 78 THR A C 1
ATOM 625 O O . THR A 1 78 ? 1.031 33.700 16.755 1.00 47.84 78 THR A O 1
ATOM 628 N N . GLN A 1 79 ? 1.968 32.033 17.877 1.00 51.78 79 GLN A N 1
ATOM 629 C CA . GLN A 1 79 ? 1.968 32.786 19.146 1.00 51.78 79 GLN A CA 1
ATOM 630 C C . GLN A 1 79 ? 3.339 33.383 19.495 1.00 51.78 79 GLN A C 1
ATOM 632 O O . GLN A 1 79 ? 3.866 33.130 20.571 1.00 51.78 79 GLN A O 1
ATOM 637 N N . PHE A 1 80 ? 3.939 34.158 18.587 1.00 54.28 80 PHE A N 1
ATOM 638 C CA . PHE A 1 80 ? 5.197 34.859 18.895 1.00 54.28 80 PHE A CA 1
ATOM 639 C C . PHE A 1 80 ? 5.304 36.313 18.410 1.00 54.28 80 PHE A C 1
ATOM 641 O O . PHE A 1 80 ? 6.361 36.902 18.602 1.00 54.28 80 PHE A O 1
ATOM 648 N N . LEU A 1 81 ? 4.253 36.929 17.845 1.00 57.81 81 LEU A N 1
ATOM 649 C CA . LEU A 1 81 ? 4.367 38.309 17.334 1.00 57.81 81 LEU A CA 1
ATOM 650 C C . LEU A 1 81 ? 3.450 39.362 17.979 1.00 57.81 81 LEU A C 1
ATOM 652 O O . LEU A 1 81 ? 3.565 40.525 17.623 1.00 57.81 81 LEU A O 1
ATOM 656 N N . ASP A 1 82 ? 2.622 39.007 18.965 1.00 51.84 82 ASP A N 1
ATOM 657 C CA . ASP A 1 82 ? 1.713 39.971 19.625 1.00 51.84 82 ASP A CA 1
ATOM 658 C C . ASP A 1 82 ? 2.098 40.283 21.087 1.00 51.84 82 ASP A C 1
ATOM 660 O O . ASP A 1 82 ? 1.275 40.694 21.894 1.00 51.84 82 ASP A O 1
ATOM 664 N N . MET A 1 83 ? 3.362 40.053 21.465 1.00 66.31 83 MET A N 1
ATOM 665 C CA . MET A 1 83 ? 3.840 40.266 22.844 1.00 66.31 83 MET A CA 1
ATOM 666 C C . MET A 1 83 ? 5.083 41.169 22.936 1.00 66.31 83 MET A C 1
ATOM 668 O O . MET A 1 83 ? 5.848 41.088 23.893 1.00 66.31 83 MET A O 1
ATOM 672 N N . MET A 1 84 ? 5.277 42.039 21.940 1.00 65.19 84 MET A N 1
ATOM 673 C CA . MET A 1 84 ? 6.198 43.180 22.000 1.00 65.19 84 MET A CA 1
ATOM 674 C C . MET A 1 84 ? 5.400 44.470 21.779 1.00 65.19 84 MET A C 1
ATOM 676 O O . MET A 1 84 ? 5.403 45.042 20.691 1.00 65.19 84 MET A O 1
ATOM 680 N N . SER A 1 85 ? 4.694 44.884 22.833 1.00 57.50 85 SER A N 1
ATOM 681 C CA . SER A 1 85 ? 4.344 46.285 23.073 1.00 57.50 85 SER A CA 1
ATOM 682 C C . SER A 1 85 ? 5.250 46.855 24.154 1.00 57.50 85 SER A C 1
ATOM 684 O O . SER A 1 85 ? 5.787 46.057 24.955 1.00 57.50 85 SER A O 1
#

Secondary structure (DSSP, 8-state):
-GGG-HHHHHHHHHHHHHHS-HHHHHHHHHHHHHHHTT--S---HHHHHHHHHHHHHHHHHHHHHHHHTS------TT-SSS---